Protein AF-A0A2J8U510-F1 (afdb_monomer)

Structure (mmCIF, N/CA/C/O backbone):
data_AF-A0A2J8U510-F1
#
_entry.id   AF-A0A2J8U510-F1
#
loop_
_atom_site.group_PDB
_atom_site.id
_atom_site.type_symbol
_atom_site.label_atom_id
_atom_site.label_alt_id
_atom_site.label_comp_id
_atom_site.label_asym_id
_atom_site.label_entity_id
_atom_site.label_seq_id
_atom_site.pdbx_PDB_ins_code
_atom_site.Cartn_x
_atom_site.Cartn_y
_atom_site.Cartn_z
_atom_site.occupancy
_atom_site.B_iso_or_equiv
_atom_site.auth_seq_id
_atom_site.auth_comp_id
_atom_site.auth_asym_id
_atom_site.auth_atom_id
_atom_site.pdbx_PDB_model_num
ATOM 1 N N . MET A 1 1 ? 22.352 11.127 2.729 1.00 64.38 1 MET A N 1
ATOM 2 C CA . MET A 1 1 ? 21.065 11.690 3.197 1.00 64.38 1 MET A CA 1
ATOM 3 C C . MET A 1 1 ? 19.940 11.409 2.206 1.00 64.38 1 MET A C 1
ATOM 5 O O . MET A 1 1 ? 18.929 10.871 2.628 1.00 64.38 1 MET A O 1
ATOM 9 N N . GLU A 1 2 ? 20.123 11.643 0.904 1.00 81.38 2 GLU A N 1
ATOM 10 C CA . GLU A 1 2 ? 19.073 11.403 -0.109 1.00 81.38 2 GLU A CA 1
ATOM 11 C C . GLU A 1 2 ? 18.761 9.918 -0.355 1.00 81.38 2 GLU A C 1
ATOM 13 O O . GLU A 1 2 ? 17.599 9.533 -0.402 1.00 81.38 2 GLU A O 1
ATOM 18 N N . SER A 1 3 ? 19.784 9.057 -0.418 1.00 87.19 3 SER A N 1
ATOM 19 C CA . SER A 1 3 ? 19.588 7.614 -0.647 1.00 87.19 3 SER A CA 1
ATOM 20 C C . SER A 1 3 ? 18.733 6.940 0.438 1.00 87.19 3 SER A C 1
ATOM 22 O O . SER A 1 3 ? 17.832 6.170 0.123 1.00 87.19 3 SER A O 1
ATOM 24 N N . ILE A 1 4 ? 18.928 7.301 1.713 1.00 93.00 4 ILE A N 1
ATOM 25 C CA . ILE A 1 4 ? 18.129 6.765 2.830 1.00 93.00 4 ILE A CA 1
ATOM 26 C C . ILE A 1 4 ? 16.666 7.206 2.709 1.00 93.00 4 ILE A C 1
ATOM 28 O O . ILE A 1 4 ? 15.754 6.415 2.940 1.00 93.00 4 ILE A O 1
ATOM 32 N N . TYR A 1 5 ? 16.434 8.463 2.326 1.00 92.56 5 TYR A N 1
ATOM 33 C CA . TYR A 1 5 ? 15.088 8.987 2.122 1.00 92.56 5 TYR A CA 1
ATOM 34 C C . TYR A 1 5 ? 14.375 8.254 0.976 1.00 92.56 5 TYR A C 1
ATOM 36 O O . TYR A 1 5 ? 13.257 7.766 1.151 1.00 92.56 5 TYR A O 1
ATOM 44 N N . LEU A 1 6 ? 15.047 8.094 -0.167 1.00 91.06 6 LEU A N 1
ATOM 45 C CA . LEU A 1 6 ? 14.514 7.351 -1.311 1.00 91.06 6 LEU A CA 1
ATOM 46 C C . LEU A 1 6 ? 14.253 5.888 -0.955 1.00 91.06 6 LEU A C 1
ATOM 48 O O . LEU A 1 6 ? 13.195 5.359 -1.274 1.00 91.06 6 LEU A O 1
ATOM 52 N N . GLN A 1 7 ? 15.164 5.242 -0.231 1.00 92.19 7 GLN A N 1
ATOM 53 C CA . GLN A 1 7 ? 14.972 3.868 0.219 1.00 92.19 7 GLN A CA 1
ATOM 54 C C . GLN A 1 7 ? 13.754 3.741 1.140 1.00 92.19 7 GLN A C 1
ATOM 56 O O . GLN A 1 7 ? 12.940 2.839 0.954 1.00 92.19 7 GLN A O 1
ATOM 61 N N . LYS A 1 8 ? 13.590 4.663 2.095 1.00 92.69 8 LYS A N 1
ATOM 62 C CA . LYS A 1 8 ? 12.466 4.653 3.038 1.00 92.69 8 LYS A CA 1
ATOM 63 C C . LYS A 1 8 ? 11.116 4.822 2.340 1.00 92.69 8 LYS A C 1
ATOM 65 O O . LYS A 1 8 ? 10.162 4.145 2.705 1.00 92.69 8 LYS A O 1
ATOM 70 N N . HIS A 1 9 ? 11.025 5.728 1.368 1.00 90.25 9 HIS A N 1
ATOM 71 C CA . HIS A 1 9 ? 9.745 6.095 0.754 1.00 90.25 9 HIS A CA 1
ATOM 72 C C . HIS A 1 9 ? 9.428 5.331 -0.535 1.00 90.25 9 HIS A C 1
ATOM 74 O O . HIS A 1 9 ? 8.261 5.081 -0.825 1.00 90.25 9 HIS A O 1
ATOM 80 N N . LEU A 1 10 ? 10.446 4.951 -1.304 1.00 90.88 10 LEU A N 1
ATOM 81 C CA . LEU A 1 10 ? 10.297 4.338 -2.624 1.00 90.88 10 LEU A CA 1
ATOM 82 C C . LEU A 1 10 ? 10.895 2.934 -2.702 1.00 90.88 10 LEU A C 1
ATOM 84 O O . LEU A 1 10 ? 10.616 2.231 -3.665 1.00 90.88 10 LEU A O 1
ATOM 88 N N . GLY A 1 11 ? 11.678 2.493 -1.714 1.00 93.75 11 GLY A N 1
ATOM 89 C CA . GLY A 1 11 ? 12.380 1.209 -1.773 1.00 93.75 11 GLY A CA 1
ATOM 90 C C . GLY A 1 11 ? 11.440 0.021 -1.973 1.00 93.75 11 GLY A C 1
ATOM 91 O O . GLY A 1 11 ? 11.641 -0.764 -2.898 1.00 93.75 11 GLY A O 1
ATOM 92 N N . ALA A 1 12 ? 10.381 -0.084 -1.166 1.00 93.75 12 ALA A N 1
ATOM 93 C CA . ALA A 1 12 ? 9.399 -1.163 -1.296 1.00 93.75 12 ALA A CA 1
ATOM 94 C C . ALA A 1 12 ? 8.632 -1.089 -2.628 1.00 93.75 12 ALA A C 1
ATOM 96 O O . ALA A 1 12 ? 8.555 -2.083 -3.349 1.00 93.75 12 ALA A O 1
ATOM 97 N N . CYS A 1 13 ? 8.147 0.107 -2.979 1.00 95.00 13 CYS A N 1
ATOM 98 C CA . CYS A 1 13 ? 7.400 0.367 -4.210 1.00 95.00 13 CYS A CA 1
ATOM 99 C C . CYS A 1 13 ? 8.218 -0.004 -5.457 1.00 95.00 13 CYS A C 1
ATOM 101 O O . CYS A 1 13 ? 7.774 -0.796 -6.284 1.00 95.00 13 CYS A O 1
ATOM 103 N N . LEU A 1 14 ? 9.452 0.496 -5.564 1.00 95.56 14 LEU A N 1
ATOM 104 C CA . LEU A 1 14 ? 10.323 0.227 -6.707 1.00 95.56 14 LEU A CA 1
ATOM 105 C C . LEU A 1 14 ? 10.753 -1.237 -6.767 1.00 95.56 14 LEU A C 1
ATOM 107 O O . LEU A 1 14 ? 10.778 -1.802 -7.852 1.00 95.56 14 LEU A O 1
ATOM 111 N N . THR A 1 15 ? 11.052 -1.874 -5.633 1.00 97.00 15 THR A N 1
AT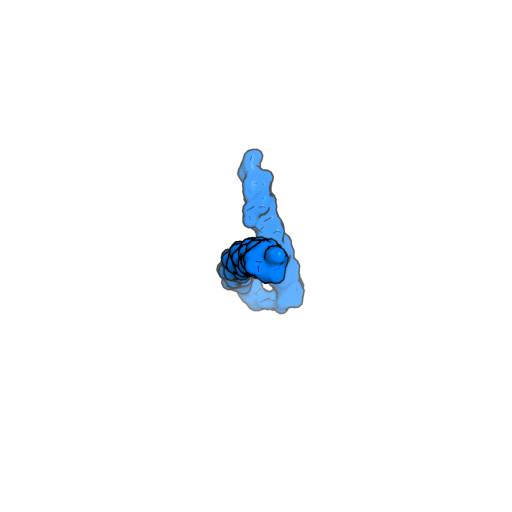OM 112 C CA . THR A 1 15 ? 11.448 -3.293 -5.622 1.00 97.00 15 THR A CA 1
ATOM 113 C C . THR A 1 15 ? 10.327 -4.184 -6.157 1.00 97.00 15 THR A C 1
ATOM 115 O O . THR A 1 15 ? 10.570 -5.045 -7.000 1.00 97.00 15 THR A O 1
ATOM 118 N N . GLN A 1 16 ? 9.090 -3.955 -5.711 1.00 97.00 16 GLN A N 1
ATOM 119 C CA . GLN A 1 16 ? 7.924 -4.710 -6.172 1.00 97.00 16 GLN A CA 1
ATOM 120 C C . GLN A 1 16 ? 7.568 -4.389 -7.628 1.00 97.00 16 GLN A C 1
ATOM 122 O O . GLN A 1 16 ? 7.344 -5.308 -8.415 1.00 97.00 16 GLN A O 1
ATOM 127 N N . GLY A 1 17 ? 7.576 -3.110 -8.010 1.00 96.94 17 GLY A N 1
ATOM 128 C CA . GLY A 1 17 ? 7.289 -2.690 -9.381 1.00 96.94 17 GLY A CA 1
ATOM 129 C C . GLY A 1 17 ? 8.309 -3.230 -10.382 1.00 96.94 17 GLY A C 1
ATOM 130 O O . GLY A 1 17 ? 7.934 -3.752 -11.428 1.00 96.94 17 GLY A O 1
ATOM 131 N N . LEU A 1 18 ? 9.603 -3.194 -10.045 1.00 97.75 18 LEU A N 1
ATOM 132 C CA . LEU A 1 18 ? 10.661 -3.759 -10.887 1.00 97.75 18 LEU A CA 1
ATOM 133 C C . LEU A 1 18 ? 10.573 -5.286 -10.980 1.00 97.75 18 LEU A C 1
ATOM 135 O O . LEU A 1 18 ? 10.806 -5.834 -12.057 1.00 97.75 18 LEU A O 1
ATOM 139 N N . ALA A 1 19 ? 10.202 -5.975 -9.896 1.00 98.06 19 ALA 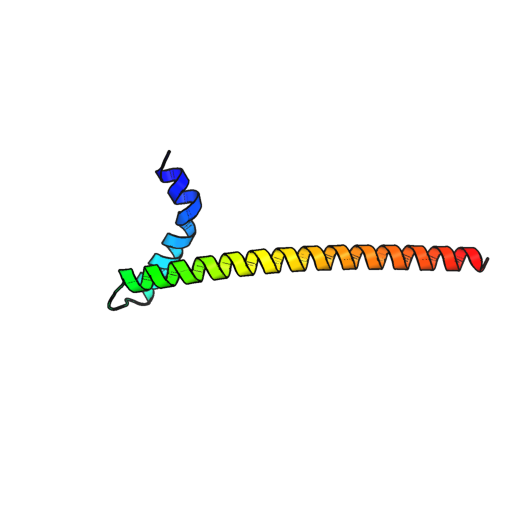A N 1
ATOM 140 C CA . ALA A 1 19 ? 9.944 -7.413 -9.939 1.00 98.06 19 ALA A CA 1
ATOM 141 C C . ALA A 1 19 ? 8.784 -7.749 -10.894 1.00 98.06 19 ALA A C 1
ATOM 143 O O . ALA A 1 19 ? 8.880 -8.700 -11.672 1.00 98.06 19 ALA A O 1
ATOM 144 N N . GLU A 1 20 ? 7.724 -6.938 -10.894 1.00 97.50 20 GLU A N 1
ATOM 145 C CA . GLU A 1 20 ? 6.582 -7.118 -11.791 1.00 97.50 20 GLU A CA 1
ATOM 146 C C . GLU A 1 20 ? 6.951 -6.850 -13.256 1.00 97.50 20 GLU A C 1
ATOM 148 O O . GLU A 1 20 ? 6.625 -7.651 -14.133 1.00 97.50 20 GLU A O 1
ATOM 153 N N . VAL A 1 21 ? 7.712 -5.787 -13.529 1.00 97.94 21 VAL A N 1
ATOM 154 C CA . VAL A 1 21 ? 8.245 -5.501 -14.871 1.00 97.94 21 VAL A CA 1
ATOM 155 C C . VAL A 1 21 ? 9.128 -6.652 -15.362 1.00 97.94 21 VAL A C 1
ATOM 157 O O . VAL A 1 21 ? 8.977 -7.096 -16.500 1.00 97.94 21 VAL A O 1
ATOM 160 N N . ALA A 1 22 ? 10.013 -7.180 -14.510 1.00 97.56 22 ALA A N 1
ATOM 161 C CA . ALA A 1 22 ? 10.884 -8.304 -14.855 1.00 97.56 22 ALA A CA 1
ATOM 162 C C . ALA A 1 22 ? 10.095 -9.591 -15.151 1.00 97.56 22 ALA A C 1
ATOM 164 O O . ALA A 1 22 ? 10.498 -10.380 -16.009 1.00 97.56 22 ALA A O 1
ATOM 165 N N . ARG A 1 23 ? 8.962 -9.791 -14.469 1.00 97.75 23 ARG A N 1
ATOM 166 C CA . ARG A 1 23 ? 8.059 -10.930 -14.667 1.00 97.75 23 ARG A CA 1
ATOM 167 C C . ARG A 1 23 ? 7.246 -10.808 -15.956 1.00 97.75 23 ARG A C 1
ATOM 169 O O . ARG A 1 23 ? 7.166 -11.771 -16.716 1.00 97.75 23 ARG A O 1
ATOM 176 N N . VAL A 1 24 ? 6.630 -9.649 -16.188 1.00 97.25 24 VAL A N 1
ATOM 177 C CA . VAL A 1 24 ? 5.696 -9.411 -17.302 1.00 97.25 24 VAL A CA 1
ATOM 178 C C . VAL A 1 24 ? 6.433 -9.142 -18.613 1.00 97.25 24 VAL A C 1
ATOM 180 O O . VAL A 1 24 ? 5.942 -9.535 -19.667 1.00 97.25 24 VAL A O 1
ATOM 183 N N . ARG A 1 25 ? 7.617 -8.517 -18.552 1.00 96.69 25 ARG A N 1
ATOM 184 C CA . ARG A 1 25 ? 8.402 -8.061 -19.712 1.00 96.69 25 ARG A CA 1
ATOM 185 C C . ARG A 1 25 ? 7.542 -7.294 -20.729 1.00 96.69 25 ARG A C 1
ATOM 187 O O . ARG A 1 25 ? 7.416 -7.726 -21.875 1.00 96.69 25 ARG A O 1
ATOM 194 N N . PRO A 1 26 ? 6.917 -6.180 -20.304 1.00 97.19 26 PRO A N 1
ATOM 195 C CA . PRO A 1 26 ? 6.111 -5.349 -21.190 1.00 97.19 26 PRO A CA 1
ATOM 196 C C . PRO A 1 26 ? 6.966 -4.756 -22.318 1.00 97.19 26 PRO A C 1
ATOM 198 O O . PRO A 1 26 ? 8.176 -4.585 -22.173 1.00 97.19 26 PRO A O 1
ATOM 201 N N . VAL A 1 27 ? 6.311 -4.411 -23.429 1.00 97.06 27 VAL A N 1
ATOM 202 C CA . VAL A 1 27 ? 6.960 -3.759 -24.578 1.00 97.06 27 VAL A CA 1
ATOM 203 C C . VAL A 1 27 ? 7.513 -2.384 -24.188 1.00 97.06 27 VAL A C 1
ATOM 205 O O . VAL A 1 27 ? 8.630 -2.056 -24.578 1.00 97.06 27 VAL A O 1
ATOM 208 N N . ASP A 1 28 ? 6.771 -1.630 -23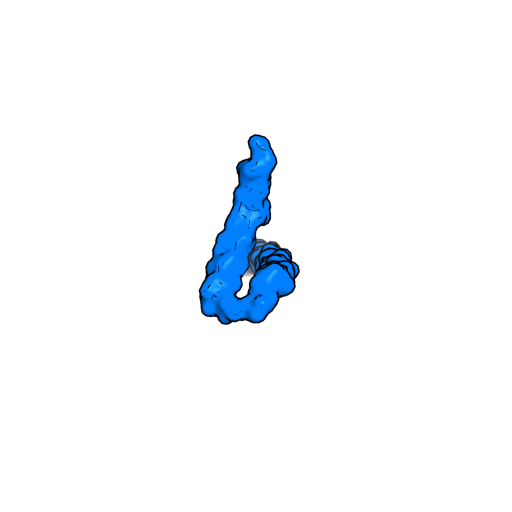.367 1.00 97.88 28 ASP A N 1
ATOM 209 C CA . ASP A 1 28 ? 7.242 -0.396 -22.734 1.00 97.88 28 ASP A CA 1
ATOM 210 C C . ASP A 1 28 ? 7.341 -0.574 -21.202 1.00 97.88 28 ASP A C 1
ATOM 212 O O . ASP A 1 28 ? 6.337 -0.483 -20.485 1.00 97.88 28 ASP A O 1
ATOM 216 N N . PRO A 1 29 ? 8.539 -0.873 -20.666 1.00 97.00 29 PRO A N 1
ATOM 217 C CA . PRO A 1 29 ? 8.737 -1.067 -19.232 1.00 97.00 29 PRO A CA 1
ATOM 218 C C . PRO A 1 29 ? 8.652 0.225 -18.420 1.00 97.00 29 PRO A C 1
ATOM 220 O O . PRO A 1 29 ? 8.353 0.153 -17.228 1.00 97.00 29 PRO A O 1
ATOM 223 N N . ILE A 1 30 ? 8.902 1.387 -19.028 1.00 97.38 30 ILE A N 1
ATOM 224 C CA . ILE A 1 30 ? 8.860 2.670 -18.321 1.00 97.38 30 ILE A CA 1
ATOM 225 C C . ILE A 1 30 ? 7.404 3.078 -18.120 1.00 97.38 30 ILE A C 1
ATOM 227 O O . ILE A 1 30 ? 7.008 3.380 -16.992 1.00 97.38 30 ILE A O 1
ATOM 231 N N . GLU A 1 31 ? 6.596 3.025 -19.181 1.00 97.75 31 GLU A N 1
ATOM 232 C CA . GLU A 1 31 ? 5.165 3.324 -19.100 1.00 97.75 31 GLU A CA 1
ATOM 233 C C . GLU A 1 31 ? 4.449 2.346 -18.160 1.00 97.75 31 GLU A C 1
ATOM 235 O O . GLU A 1 31 ? 3.705 2.763 -17.269 1.00 97.75 31 GLU A O 1
ATOM 240 N N . TYR A 1 32 ? 4.739 1.047 -18.284 1.00 97.88 32 TYR A N 1
ATOM 241 C CA . TYR A 1 32 ? 4.158 0.035 -17.405 1.00 97.88 32 TYR A CA 1
ATOM 242 C C . TYR A 1 32 ? 4.486 0.299 -15.931 1.00 97.88 32 TYR A C 1
ATOM 244 O O . TYR A 1 32 ? 3.593 0.265 -15.083 1.00 97.88 32 TYR A O 1
ATOM 252 N N . LEU A 1 33 ? 5.756 0.581 -15.613 1.00 97.62 33 LEU A N 1
ATOM 253 C CA . LEU A 1 33 ? 6.172 0.862 -14.241 1.00 97.62 33 LEU A CA 1
ATOM 254 C C . LEU A 1 33 ? 5.513 2.136 -13.701 1.00 97.62 33 LEU A C 1
ATOM 256 O O . LEU A 1 33 ? 5.097 2.152 -12.545 1.00 97.62 33 LEU A O 1
ATOM 260 N N . ALA A 1 34 ? 5.376 3.181 -14.520 1.00 97.00 34 ALA A N 1
ATOM 261 C CA . ALA A 1 34 ? 4.698 4.409 -14.117 1.00 97.00 34 ALA A CA 1
ATOM 262 C C . ALA A 1 34 ? 3.242 4.129 -13.711 1.00 97.00 34 ALA A C 1
ATOM 264 O O . ALA A 1 34 ? 2.840 4.471 -12.596 1.00 97.00 34 ALA A O 1
ATOM 265 N N . LEU A 1 35 ? 2.480 3.435 -14.563 1.00 97.06 35 LEU A N 1
ATOM 266 C CA . LEU A 1 35 ? 1.096 3.039 -14.272 1.00 97.06 35 LEU A CA 1
ATOM 267 C C . LEU A 1 35 ? 1.004 2.131 -13.039 1.00 97.06 35 LEU A C 1
ATOM 269 O O . LEU A 1 35 ? 0.102 2.287 -12.211 1.00 97.06 35 LEU A O 1
ATOM 273 N N . TRP A 1 36 ? 1.959 1.213 -12.878 1.00 97.06 36 TRP A N 1
ATOM 274 C CA . TRP A 1 36 ? 2.036 0.337 -11.712 1.00 97.06 36 TRP A CA 1
ATOM 275 C C . TRP A 1 36 ? 2.232 1.132 -10.414 1.00 97.06 36 TRP A C 1
ATOM 277 O O . TRP A 1 36 ? 1.533 0.883 -9.433 1.00 97.06 36 TRP A O 1
ATOM 287 N N . ILE A 1 37 ? 3.125 2.127 -10.412 1.00 96.50 37 ILE A N 1
ATOM 288 C CA . ILE A 1 37 ? 3.391 2.984 -9.246 1.00 96.50 37 ILE A CA 1
ATOM 289 C C . ILE A 1 37 ? 2.153 3.810 -8.872 1.00 96.50 37 ILE A C 1
ATOM 291 O O . ILE A 1 37 ? 1.847 3.933 -7.683 1.00 96.50 37 ILE A O 1
ATOM 295 N N . TYR A 1 38 ? 1.418 4.344 -9.856 1.00 95.75 38 TYR A N 1
ATOM 296 C CA . TYR A 1 38 ? 0.157 5.051 -9.599 1.00 95.75 38 TYR A CA 1
ATOM 297 C C . TYR A 1 38 ? -0.845 4.150 -8.874 1.00 95.75 38 TYR A C 1
ATOM 299 O O . TYR A 1 38 ? -1.319 4.496 -7.790 1.00 95.75 38 TYR A O 1
ATOM 307 N N . LYS A 1 39 ? -1.077 2.949 -9.413 1.00 95.88 39 LYS A N 1
ATOM 308 C CA . LYS A 1 39 ? -1.983 1.965 -8.811 1.00 95.88 39 LYS A CA 1
ATOM 309 C C . LYS A 1 39 ? -1.518 1.504 -7.428 1.00 95.88 39 LYS A C 1
ATOM 311 O O . LYS A 1 39 ? -2.332 1.324 -6.527 1.00 95.88 39 LYS A O 1
ATOM 316 N N . TYR A 1 40 ? -0.213 1.317 -7.233 1.00 95.44 40 TYR A N 1
ATOM 317 C CA . TYR A 1 40 ? 0.350 0.945 -5.936 1.00 95.44 40 TYR A CA 1
ATOM 318 C C . TYR A 1 40 ? 0.011 1.982 -4.862 1.00 95.44 40 TYR A C 1
ATOM 320 O O . TYR A 1 40 ? -0.436 1.622 -3.774 1.00 95.44 40 TYR A O 1
ATOM 328 N N . LYS A 1 41 ? 0.179 3.272 -5.176 1.00 93.94 41 LYS A N 1
ATOM 329 C CA . LYS A 1 41 ? -0.147 4.357 -4.246 1.00 93.94 41 LYS A CA 1
ATOM 330 C C . LYS A 1 41 ? -1.628 4.347 -3.865 1.00 93.94 41 LYS A C 1
ATOM 332 O O . LYS A 1 41 ? -1.931 4.436 -2.679 1.00 93.94 41 LYS A O 1
ATOM 337 N N . GLU A 1 42 ? -2.520 4.209 -4.844 1.00 95.88 42 GLU A N 1
ATOM 338 C CA . GLU A 1 42 ? -3.966 4.112 -4.602 1.00 95.88 42 GLU A CA 1
ATOM 339 C C . GLU A 1 42 ? -4.297 2.944 -3.671 1.00 95.88 42 GLU A C 1
ATOM 341 O O . GLU A 1 42 ? -4.966 3.138 -2.659 1.00 95.88 42 GLU A O 1
ATOM 346 N N . ASN A 1 43 ? -3.751 1.758 -3.943 1.00 95.19 43 ASN A N 1
ATOM 347 C CA . ASN A 1 43 ? -3.971 0.575 -3.112 1.00 95.19 43 ASN A CA 1
ATOM 348 C C . ASN A 1 43 ? -3.493 0.778 -1.668 1.00 95.19 43 ASN A C 1
ATOM 350 O O . ASN A 1 43 ? -4.196 0.401 -0.735 1.00 95.19 43 ASN A O 1
ATOM 354 N N . VAL A 1 44 ? -2.317 1.384 -1.473 1.00 94.75 44 VAL A N 1
ATOM 355 C CA . VAL A 1 44 ? -1.794 1.676 -0.130 1.00 94.75 44 VAL A CA 1
ATOM 356 C C . VAL A 1 44 ? -2.701 2.657 0.607 1.00 94.75 44 VAL A C 1
ATOM 358 O O . VAL A 1 44 ? -3.003 2.437 1.776 1.00 94.75 44 VAL A O 1
ATOM 361 N N . THR A 1 45 ? -3.161 3.720 -0.057 1.00 95.56 45 THR A N 1
ATOM 362 C CA . THR A 1 45 ? -4.083 4.690 0.554 1.00 95.56 45 THR A CA 1
ATOM 363 C C . THR A 1 45 ? -5.421 4.047 0.917 1.00 95.56 45 THR A C 1
ATOM 365 O O . THR A 1 45 ? -5.918 4.266 2.020 1.00 95.56 45 THR A O 1
ATOM 368 N N . MET A 1 46 ? -5.976 3.218 0.033 1.00 96.50 46 MET A N 1
ATOM 369 C CA . MET A 1 46 ? -7.225 2.501 0.296 1.00 96.50 46 MET A CA 1
ATOM 370 C C . MET A 1 46 ? -7.087 1.514 1.457 1.00 96.50 46 MET A C 1
ATOM 372 O O . MET A 1 46 ? -7.961 1.458 2.317 1.00 96.50 46 MET A O 1
ATOM 376 N N . GLU A 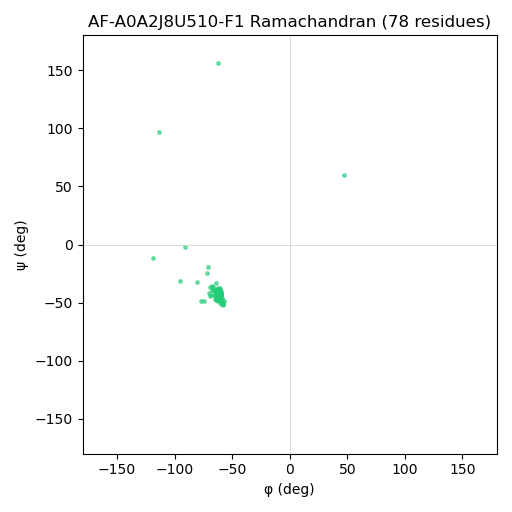1 47 ? -5.982 0.774 1.528 1.00 96.12 47 GLU A N 1
ATOM 377 C CA . GLU A 1 47 ? -5.738 -0.163 2.626 1.00 96.12 47 GLU A CA 1
ATOM 378 C C . GLU A 1 47 ? -5.547 0.563 3.964 1.00 96.12 47 GLU A C 1
ATOM 380 O O . GLU A 1 47 ? -6.071 0.116 4.980 1.00 96.12 47 GLU A O 1
ATOM 385 N N . GLN A 1 48 ? -4.864 1.711 3.976 1.00 96.19 48 GLN A N 1
ATOM 386 C CA . GLN A 1 48 ? -4.737 2.544 5.177 1.00 96.19 48 GLN A CA 1
ATOM 387 C C . GLN A 1 48 ? -6.093 3.057 5.668 1.00 96.19 48 GLN A C 1
ATOM 389 O O . GLN A 1 48 ? -6.354 3.029 6.871 1.00 96.19 48 GLN A O 1
ATOM 394 N N . LEU A 1 49 ? -6.957 3.505 4.752 1.00 97.19 49 LEU A N 1
ATOM 395 C CA . LEU A 1 49 ? -8.310 3.937 5.099 1.00 97.19 49 LEU A CA 1
ATOM 396 C C . LEU A 1 49 ? -9.113 2.774 5.688 1.00 97.19 49 LEU A C 1
ATOM 398 O O . LEU A 1 49 ? -9.667 2.905 6.774 1.00 97.19 49 LEU A O 1
ATOM 402 N N . ARG A 1 50 ? -9.076 1.610 5.034 1.00 96.94 50 ARG A N 1
ATOM 403 C CA . ARG A 1 50 ? -9.764 0.397 5.488 1.00 96.94 50 ARG A CA 1
ATOM 404 C C . ARG A 1 50 ? -9.300 -0.054 6.875 1.00 96.94 50 ARG A C 1
ATOM 406 O O . ARG A 1 50 ? -10.114 -0.462 7.695 1.00 96.94 50 ARG A O 1
ATOM 413 N N . GLN A 1 51 ? -7.997 0.005 7.150 1.00 97.06 51 GLN A N 1
ATOM 414 C CA . GLN A 1 51 ? -7.447 -0.327 8.469 1.00 97.06 51 GLN A CA 1
ATOM 415 C C . GLN A 1 51 ? -7.927 0.641 9.547 1.00 97.06 51 GLN A C 1
ATOM 417 O O . GLN A 1 51 ? -8.257 0.210 10.648 1.00 97.06 51 GLN A O 1
ATOM 422 N N . LYS A 1 52 ? -7.998 1.934 9.221 1.00 97.06 52 LYS A N 1
ATOM 423 C CA . LYS A 1 52 ? -8.519 2.948 10.134 1.00 97.06 52 LYS A CA 1
ATOM 424 C C . LYS A 1 52 ? -10.002 2.719 10.440 1.00 97.06 52 LYS A C 1
ATOM 426 O O . LYS A 1 52 ? -10.368 2.700 11.607 1.00 97.06 52 LYS A O 1
ATOM 431 N N . GLU A 1 53 ? -10.816 2.478 9.415 1.00 97.00 53 GLU A N 1
ATOM 432 C CA . GLU A 1 53 ? -12.245 2.176 9.574 1.00 97.00 53 GLU A CA 1
ATOM 433 C C . GLU A 1 53 ? -12.470 0.917 10.421 1.00 97.00 53 GLU A C 1
ATOM 435 O O . GLU A 1 53 ? -13.324 0.907 11.301 1.00 97.00 53 GLU A O 1
ATOM 440 N N . MET A 1 54 ? -11.683 -0.144 10.208 1.00 96.50 54 MET A N 1
ATOM 441 C CA . MET A 1 54 ? -11.781 -1.351 11.036 1.00 96.50 54 MET A CA 1
ATOM 442 C C . MET A 1 54 ? -11.427 -1.083 12.499 1.00 96.50 54 MET A C 1
ATOM 444 O O . MET A 1 54 ? -12.141 -1.554 13.377 1.00 96.50 54 MET A O 1
ATOM 448 N N . ALA A 1 55 ? -10.371 -0.310 12.764 1.00 97.19 55 ALA A N 1
ATOM 449 C CA . ALA A 1 55 ? -9.982 0.037 14.128 1.00 97.19 55 ALA A CA 1
ATOM 450 C C . ALA A 1 55 ? -11.054 0.885 14.841 1.00 97.19 55 ALA A C 1
ATOM 452 O O . ALA A 1 55 ? -11.316 0.681 16.025 1.00 97.19 55 ALA A O 1
ATOM 453 N N . GLU A 1 56 ? -11.698 1.809 14.122 1.00 97.19 56 GLU A N 1
ATOM 454 C CA . GLU A 1 56 ? -12.822 2.597 14.646 1.00 97.19 56 GLU A CA 1
ATOM 455 C C . GLU A 1 56 ? -14.016 1.692 14.985 1.00 97.19 56 GLU A C 1
ATOM 457 O O . GLU A 1 56 ? -14.522 1.737 16.105 1.00 97.19 56 GLU A O 1
ATOM 462 N N . LEU A 1 57 ? -14.400 0.793 14.073 1.00 96.88 57 LEU A N 1
ATOM 463 C CA . LEU A 1 57 ? -15.493 -0.158 14.298 1.00 96.88 57 LEU A CA 1
ATOM 464 C C . LEU A 1 57 ? -15.221 -1.132 15.452 1.00 96.88 57 LEU A C 1
ATOM 466 O O . LEU A 1 57 ? -16.146 -1.503 16.173 1.00 96.88 57 LEU A O 1
ATOM 470 N N . GLU A 1 58 ? -13.979 -1.588 15.621 1.00 97.19 58 GLU A N 1
ATOM 471 C CA . GLU A 1 58 ? -13.586 -2.433 16.754 1.00 97.19 58 GLU A CA 1
ATOM 472 C C . GLU A 1 58 ? -13.727 -1.677 18.076 1.00 97.19 58 GLU A C 1
ATOM 474 O O . GLU A 1 58 ? -14.346 -2.192 19.008 1.00 97.19 58 GLU A O 1
ATOM 479 N N . SER A 1 59 ? -13.261 -0.428 18.131 1.00 96.38 59 SER A N 1
ATOM 480 C CA . SER A 1 59 ? -13.399 0.407 19.324 1.00 96.38 59 SER A CA 1
ATOM 481 C C . SER A 1 59 ? -14.865 0.687 19.675 1.00 96.38 59 SER A C 1
ATOM 483 O O . SER A 1 59 ? -15.243 0.586 20.841 1.00 96.38 59 SER A O 1
ATOM 485 N N . GLU A 1 60 ? -15.712 0.984 18.686 1.00 96.62 60 GLU A N 1
ATOM 486 C CA . GLU A 1 60 ? -17.152 1.180 18.901 1.00 96.62 60 GLU A CA 1
ATOM 487 C C . GLU A 1 60 ? -17.837 -0.087 19.428 1.00 96.62 60 GLU A C 1
ATOM 489 O O . GLU A 1 60 ? -18.682 -0.016 20.321 1.00 96.62 60 GLU A O 1
ATOM 494 N N . ARG A 1 61 ? -17.454 -1.263 18.913 1.00 96.06 61 ARG A N 1
ATOM 495 C CA . ARG A 1 61 ? -17.973 -2.552 19.397 1.00 96.06 61 ARG A CA 1
ATOM 496 C C . ARG A 1 61 ? -17.596 -2.808 20.848 1.00 96.06 61 ARG A C 1
ATOM 498 O O . ARG A 1 61 ? -18.441 -3.269 21.610 1.00 96.06 61 ARG A O 1
ATOM 505 N N . GLU A 1 62 ? -16.356 -2.523 21.231 1.00 96.75 62 GLU A N 1
ATOM 506 C CA . GLU A 1 62 ? -15.905 -2.672 22.617 1.00 96.75 62 GLU A CA 1
ATOM 507 C C . GLU A 1 62 ? -16.677 -1.747 23.563 1.00 96.75 62 GLU A C 1
ATOM 509 O O . GLU A 1 62 ? -17.138 -2.197 24.612 1.00 96.75 62 GLU A O 1
ATOM 514 N N . LEU A 1 63 ? -16.894 -0.488 23.169 1.00 96.81 63 LEU A N 1
ATOM 515 C CA . LEU A 1 63 ? -17.690 0.463 23.947 1.00 96.81 63 LEU A CA 1
ATOM 516 C C . LEU A 1 63 ? -19.135 -0.013 24.118 1.00 96.81 63 LEU A C 1
ATOM 518 O O . LEU A 1 63 ? -19.632 -0.052 25.241 1.00 96.81 63 LEU A O 1
ATOM 522 N N . ALA A 1 64 ? -19.783 -0.451 23.036 1.00 95.88 64 ALA A N 1
ATOM 523 C CA . ALA A 1 64 ? -21.154 -0.955 23.090 1.00 95.88 64 ALA A CA 1
ATOM 524 C C . ALA A 1 64 ? -21.291 -2.179 24.016 1.00 95.88 64 ALA A C 1
ATOM 526 O O . ALA A 1 64 ? -22.279 -2.301 24.742 1.00 95.88 64 ALA A O 1
ATOM 527 N N . LEU A 1 65 ?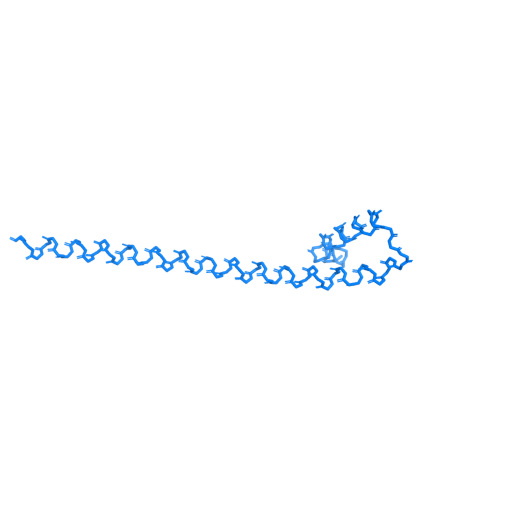 -20.292 -3.071 24.030 1.00 96.69 65 LEU A N 1
ATOM 528 C CA . LEU A 1 65 ? -20.260 -4.217 24.944 1.00 96.69 65 LEU A CA 1
ATOM 529 C C . LEU A 1 65 ? -20.121 -3.779 26.408 1.00 96.69 65 LEU A C 1
ATOM 531 O O . LEU A 1 65 ? -20.837 -4.297 27.264 1.00 96.69 65 LEU A O 1
ATOM 535 N N . MET A 1 66 ? -19.248 -2.810 26.697 1.00 95.38 66 MET A N 1
ATOM 536 C CA . MET A 1 66 ? -19.092 -2.266 28.052 1.00 95.38 66 MET A CA 1
ATOM 537 C C . MET A 1 66 ? -20.367 -1.569 28.541 1.00 95.38 66 MET A C 1
ATOM 539 O O . MET A 1 66 ? -20.785 -1.769 29.682 1.00 95.38 66 MET A O 1
ATOM 543 N N . GLU A 1 67 ? -21.008 -0.775 27.682 1.00 94.69 67 GLU A N 1
ATOM 544 C CA . GLU A 1 67 ? -22.277 -0.111 27.995 1.00 94.69 67 GLU A CA 1
ATOM 545 C C . GLU A 1 67 ? -23.394 -1.125 28.263 1.00 94.69 67 GLU A C 1
ATOM 547 O O . GLU A 1 67 ? -24.180 -0.951 29.200 1.00 94.69 67 GLU A O 1
ATOM 552 N N . GLN A 1 68 ? -23.446 -2.212 27.487 1.00 94.12 68 GLN A N 1
ATOM 553 C CA . GLN A 1 68 ? -24.403 -3.290 27.705 1.00 94.12 68 GLN A CA 1
ATOM 554 C C . GLN A 1 68 ? -24.167 -3.995 29.048 1.00 94.12 68 GLN A C 1
ATOM 556 O O . GLN A 1 68 ? -25.119 -4.159 29.813 1.00 94.12 68 GLN A O 1
ATOM 561 N N . GLU A 1 69 ? -22.921 -4.358 29.370 1.00 94.94 69 GLU A N 1
ATOM 562 C CA . GLU A 1 69 ? -22.580 -4.991 30.652 1.00 94.94 69 GLU A CA 1
ATOM 563 C C . GLU A 1 69 ? -22.943 -4.080 31.836 1.00 94.94 69 GLU A C 1
ATOM 565 O O . GLU A 1 69 ? -23.521 -4.529 32.831 1.00 94.94 69 GLU A O 1
ATOM 570 N N . MET A 1 70 ? -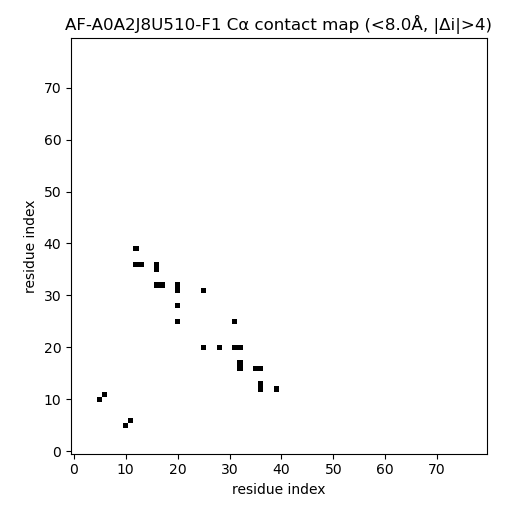22.666 -2.778 31.723 1.00 92.56 70 MET A N 1
ATOM 571 C CA . MET A 1 70 ? -23.028 -1.797 32.745 1.00 92.56 70 MET A CA 1
ATOM 572 C C . MET A 1 70 ? -24.547 -1.691 32.922 1.00 92.56 70 MET A C 1
ATOM 574 O O . MET A 1 70 ? -25.030 -1.686 34.055 1.00 92.56 70 MET A O 1
ATOM 578 N N . MET A 1 71 ? -25.316 -1.650 31.830 1.00 91.38 71 MET A N 1
ATOM 579 C CA . MET A 1 71 ? -26.780 -1.636 31.904 1.00 91.38 71 MET A CA 1
ATOM 580 C C . MET A 1 71 ? -27.354 -2.906 32.535 1.00 91.38 71 MET A C 1
ATOM 582 O O . MET A 1 71 ? -28.319 -2.826 33.294 1.00 91.38 71 MET A O 1
ATOM 586 N N . GLU A 1 72 ? -26.801 -4.077 32.221 1.00 92.94 72 GLU A N 1
ATOM 587 C CA . GLU A 1 72 ? -27.238 -5.345 32.813 1.00 92.94 72 GLU A CA 1
ATOM 588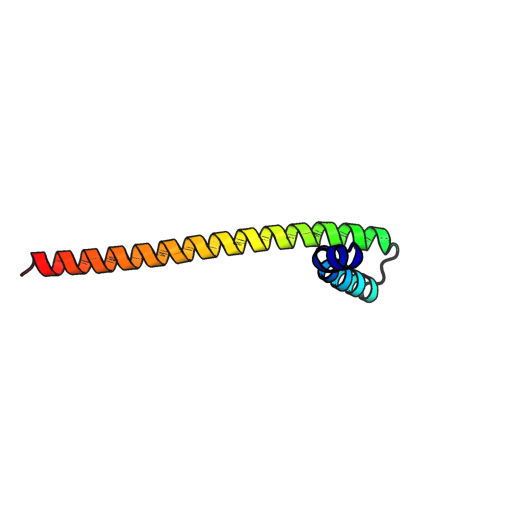 C C . GLU A 1 72 ? -26.976 -5.381 34.323 1.00 92.94 72 GLU A C 1
ATOM 590 O O . GLU A 1 72 ? -27.852 -5.796 35.084 1.00 92.94 72 GLU A O 1
ATOM 595 N N . ARG A 1 73 ? -25.824 -4.864 34.771 1.00 91.56 73 ARG A N 1
ATOM 596 C CA . ARG A 1 73 ? -25.506 -4.712 36.198 1.00 91.56 73 ARG A CA 1
ATOM 597 C C . ARG A 1 73 ? -26.481 -3.790 36.923 1.00 91.56 73 ARG A C 1
ATOM 599 O O . ARG A 1 73 ? -27.027 -4.190 37.944 1.00 91.56 73 ARG A O 1
ATOM 606 N N . LEU A 1 74 ? -26.746 -2.605 36.371 1.00 91.19 74 LEU A N 1
ATOM 607 C CA . LEU A 1 74 ? -27.687 -1.647 36.964 1.00 91.19 74 LEU A CA 1
ATOM 608 C C . LEU A 1 74 ? -29.097 -2.243 37.094 1.00 91.19 74 LEU A C 1
ATOM 610 O O . LEU A 1 74 ? -29.719 -2.137 38.146 1.00 91.19 74 LEU A O 1
ATOM 614 N N . LYS A 1 75 ? -29.582 -2.945 36.061 1.00 91.00 75 LYS A N 1
ATOM 615 C CA . LYS A 1 75 ? -30.886 -3.630 36.107 1.00 91.00 75 LYS A CA 1
ATOM 616 C C . LYS A 1 75 ? -30.941 -4.722 37.174 1.00 91.00 75 LYS A C 1
ATOM 618 O O . LYS A 1 75 ? -31.981 -4.904 37.797 1.00 91.00 75 LYS A O 1
ATOM 623 N N . ALA A 1 76 ? -29.855 -5.472 37.360 1.00 89.56 76 ALA A N 1
ATOM 624 C CA . ALA A 1 76 ? -29.784 -6.504 38.390 1.00 89.56 76 ALA A CA 1
ATOM 625 C C . ALA A 1 76 ? -29.807 -5.909 39.808 1.00 89.56 76 ALA A C 1
ATOM 627 O O . ALA A 1 76 ? -30.417 -6.500 40.695 1.00 89.56 76 ALA A O 1
ATOM 628 N N . GLU A 1 77 ? -29.186 -4.742 40.010 1.00 83.12 77 GLU A N 1
ATOM 629 C CA . GLU A 1 77 ? -29.231 -4.002 41.277 1.00 83.12 77 GLU A CA 1
ATOM 630 C C . GLU A 1 77 ? -30.621 -3.413 41.571 1.00 83.12 77 GLU A C 1
ATOM 632 O O . GLU A 1 77 ? -31.048 -3.443 42.718 1.00 83.12 77 GLU A O 1
ATOM 637 N N . GLU A 1 78 ? -31.360 -2.932 40.563 1.00 77.25 78 GLU A N 1
ATOM 638 C CA . GLU A 1 78 ? -32.731 -2.406 40.737 1.00 77.25 78 GLU A CA 1
ATOM 639 C C . GLU A 1 78 ? -33.788 -3.483 41.050 1.00 77.25 78 GLU A C 1
ATOM 641 O O . GLU A 1 78 ? -34.878 -3.164 41.528 1.00 77.25 78 GLU A O 1
ATOM 646 N N . LEU A 1 79 ? -33.501 -4.753 40.748 1.00 70.69 79 LEU A N 1
ATOM 647 C CA . LEU A 1 79 ? -34.404 -5.892 40.960 1.00 70.69 79 LEU A CA 1
ATOM 648 C C . LEU A 1 79 ? -34.229 -6.579 42.331 1.00 70.69 79 LEU A C 1
ATOM 650 O O . LEU A 1 79 ? -34.967 -7.526 42.620 1.00 70.69 79 LEU A O 1
ATOM 654 N N . LEU A 1 80 ? -33.271 -6.125 43.150 1.00 58.31 80 LEU A N 1
ATOM 655 C CA . LEU A 1 80 ? -32.993 -6.584 44.521 1.00 58.31 80 LEU A CA 1
ATOM 656 C C . LEU 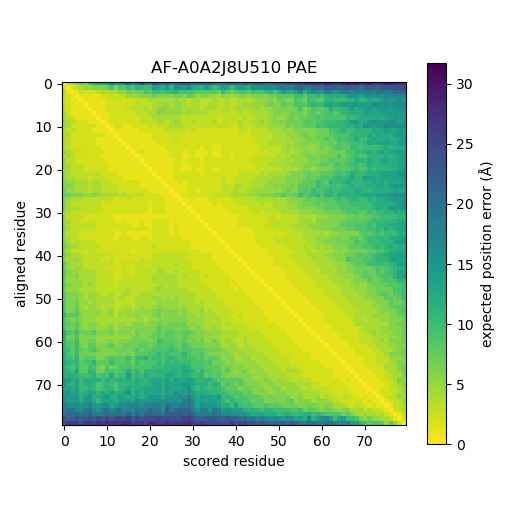A 1 80 ? -33.591 -5.635 45.569 1.00 58.31 80 LEU A C 1
ATOM 658 O O . LEU A 1 80 ? -34.076 -6.163 46.597 1.00 58.31 80 LEU A O 1
#

Foldseek 3Di:
DVVVVCCVPCVVLCVVLVVVCVVVVDPDSVVSSVVSSVVVVVVVVVVVVVVVVVVVVVVVVVVVVVVVVVVVVVVVVVVD

Sequence (80 aa):
MESIYLQKHLGACLTQGLAEVARVRPVDPIEYLALWIYKYKENVTMEQLRQKEMAELESERELALMEQEMMERLKAEELL

Nearest PDB structures (foldseek):
  4riq-assembly1_Z  TM=9.597E-01  e=2.101E-02  Homo sapiens
  7jtk-assembly1_C  TM=6.107E-01  e=3.768E-03  Chlamydomonas reinhardtii

pLDDT: mean 93.72, std 6.91, range [58.31, 98.06]

Solvent-accessible surface area (backbone atoms only — not comparable to full-atom values): 4496 Å² total; per-residue (Å²): 114,66,66,61,50,47,44,74,75,40,39,67,59,50,54,52,44,51,51,49,42,70,70,67,61,55,95,52,55,66,62,50,40,51,56,48,53,54,52,49,52,53,52,52,54,52,51,52,51,52,53,49,52,50,54,50,54,51,52,52,50,53,49,54,52,52,54,49,54,51,51,53,51,52,53,56,60,74,75,108

InterPro domains:
  IPR007858 Dpy-30 motif [PF05186] (2-41)
  IPR037856 Sdc1/DPY30 [PTHR23356] (4-78)
  IPR049630 DPY30 domain-containing protein-like, dimerization/docking domain [cd22966] (2-43)

Mean predicted aligned error: 5.99 Å

Radius of gyration: 24.28 Å; Cα contacts (8 Å, |Δi|>4): 14; chains: 1; bounding box: 56×23×69 Å

Secondary structure (DSSP, 8-state):
-HHHHHHHHHHHHHHHHHHHHHHH--S-HHHHHHHHHHHHHHHHHHH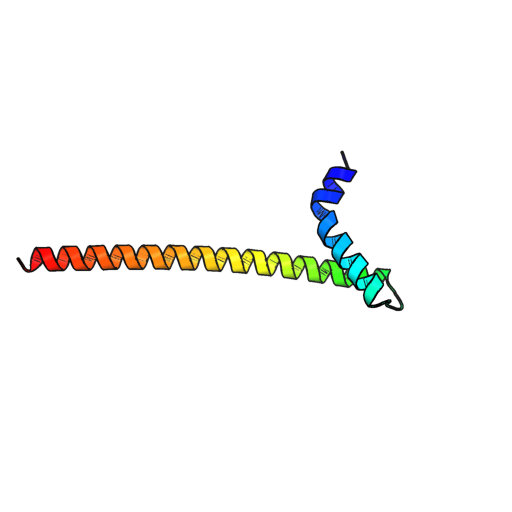HHHHHHHHHHHHHHHHHHHHHHHHHHHHHHHT-

Organism: Pongo abelii (NCBI:txid9601)